Protein AF-A0A1V6HER7-F1 (afdb_monomer_lite)

Sequence (91 aa):
MKQPKAYIEIMTGGGKRITFNQINTCKVVTSLHTLTDTCTITVGRRRRWKDQDVADLTKLIRRGDSLTVKLGYGNAIETVFQGYLNDLKVI

Foldseek 3Di:
DWDKWKKKWWQAPVRDIAIDGAWPDWDWDQDPVVNDIDIDTDGDDDQDDPRDRCNDPPVVHDWFTWMWIWIDTHPDIDTPDTDTHHDDDDD

Structure (mmCIF, N/CA/C/O backbone):
data_AF-A0A1V6HER7-F1
#
_entry.id   AF-A0A1V6HER7-F1
#
loop_
_atom_site.group_PDB
_atom_site.id
_atom_site.type_symbol
_atom_site.label_atom_id
_atom_site.label_alt_id
_atom_site.label_comp_id
_atom_site.label_asym_id
_atom_site.label_entity_id
_atom_site.label_seq_id
_atom_site.pdbx_PDB_ins_code
_atom_site.Cartn_x
_atom_site.Cartn_y
_atom_site.Cartn_z
_atom_site.occupancy
_atom_site.B_iso_or_equiv
_atom_site.auth_seq_id
_atom_site.auth_comp_id
_atom_site.auth_asym_id
_atom_site.auth_atom_id
_atom_site.pdbx_PDB_model_num
ATOM 1 N N . MET A 1 1 ? -17.560 14.201 15.982 1.00 53.56 1 MET A N 1
ATOM 2 C CA . MET A 1 1 ? -17.494 12.859 15.356 1.00 53.56 1 MET A CA 1
ATOM 3 C C . MET A 1 1 ? -16.129 12.727 14.677 1.00 53.56 1 MET A C 1
ATOM 5 O O . MET A 1 1 ? -15.810 13.572 13.850 1.00 53.56 1 MET A O 1
ATOM 9 N N . LYS A 1 2 ? -15.259 11.793 15.094 1.00 57.38 2 LYS A N 1
ATOM 10 C CA . LYS A 1 2 ? -13.899 11.662 14.525 1.00 57.38 2 LYS A CA 1
ATOM 11 C C . LYS A 1 2 ? -13.999 11.015 13.140 1.00 57.38 2 LYS A C 1
ATOM 13 O O . LYS A 1 2 ? -14.542 9.923 13.031 1.00 57.38 2 LYS A O 1
ATOM 18 N N . GLN A 1 3 ? -13.503 11.683 12.099 1.00 68.31 3 GLN A N 1
ATOM 19 C CA . GLN A 1 3 ? -13.489 11.112 10.750 1.00 68.31 3 GLN A CA 1
ATOM 20 C C . GLN A 1 3 ? -12.410 10.017 10.656 1.00 68.31 3 GLN A C 1
ATOM 22 O O . GLN A 1 3 ? -11.303 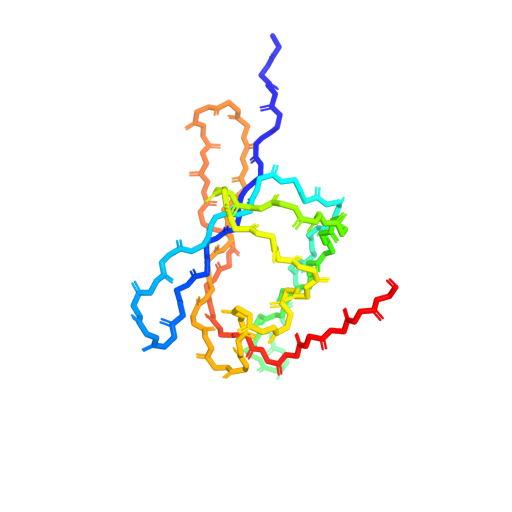10.228 11.176 1.00 68.31 3 GLN A O 1
ATOM 27 N N . PRO A 1 4 ? -12.701 8.863 10.026 1.00 68.06 4 PRO A N 1
ATOM 28 C CA . PRO A 1 4 ? -11.672 7.888 9.697 1.00 68.06 4 PRO A CA 1
ATOM 29 C C . PRO A 1 4 ? -10.658 8.537 8.753 1.00 68.06 4 PRO A C 1
ATOM 31 O O . PRO A 1 4 ? -11.028 9.194 7.779 1.00 68.06 4 PRO A O 1
ATO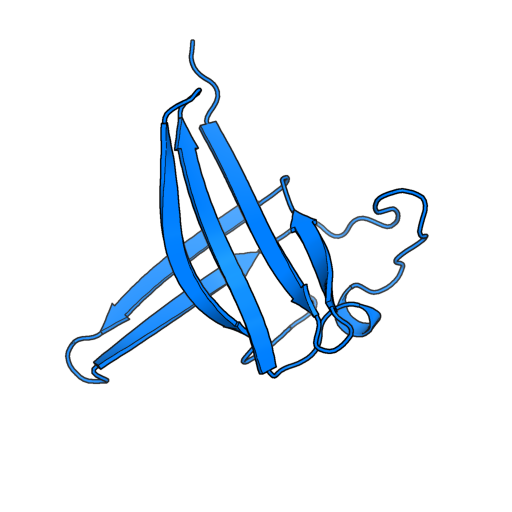M 34 N N . LYS A 1 5 ? -9.373 8.376 9.062 1.00 78.88 5 LYS A N 1
ATOM 35 C CA . LYS A 1 5 ? -8.272 8.825 8.214 1.00 78.88 5 LYS A CA 1
ATOM 36 C C . LYS A 1 5 ? -7.457 7.610 7.818 1.00 78.88 5 LYS A C 1
ATOM 38 O O . LYS A 1 5 ? -6.940 6.887 8.662 1.00 78.88 5 LYS A O 1
ATOM 43 N N . ALA A 1 6 ? -7.331 7.423 6.518 1.00 79.94 6 ALA A N 1
ATOM 44 C CA . ALA A 1 6 ? -6.491 6.400 5.938 1.00 79.94 6 ALA A CA 1
ATOM 45 C C . ALA A 1 6 ? -5.507 7.099 5.010 1.00 79.94 6 ALA A C 1
ATOM 47 O O . ALA A 1 6 ? -5.917 7.909 4.173 1.00 79.94 6 ALA A O 1
ATOM 48 N N . TYR A 1 7 ? -4.220 6.809 5.164 1.00 85.50 7 TYR A N 1
ATOM 49 C CA . TYR A 1 7 ? -3.250 7.214 4.167 1.00 85.50 7 TYR A CA 1
ATOM 50 C C . TYR A 1 7 ? -2.161 6.178 3.943 1.00 85.50 7 TYR A C 1
ATOM 52 O O . TYR A 1 7 ? -1.800 5.397 4.819 1.00 85.50 7 TYR A O 1
ATOM 60 N N . ILE A 1 8 ? -1.642 6.181 2.725 1.00 84.31 8 ILE A N 1
ATOM 61 C CA . ILE A 1 8 ? -0.539 5.324 2.308 1.00 84.31 8 ILE A CA 1
ATOM 62 C C . ILE A 1 8 ? 0.615 6.216 1.953 1.00 84.31 8 ILE A C 1
ATOM 64 O O . ILE A 1 8 ? 0.434 7.230 1.280 1.00 84.31 8 ILE A O 1
ATOM 68 N N . GLU A 1 9 ? 1.793 5.813 2.381 1.00 87.69 9 GLU A N 1
ATOM 69 C CA . GLU A 1 9 ? 3.037 6.479 2.066 1.00 87.69 9 GLU A CA 1
ATOM 70 C C . GLU A 1 9 ? 3.874 5.521 1.237 1.00 87.69 9 GLU A C 1
ATOM 72 O O . GLU A 1 9 ? 4.164 4.409 1.669 1.00 87.69 9 GLU A O 1
ATOM 77 N N . ILE A 1 10 ? 4.225 5.948 0.031 1.00 84.44 10 ILE A N 1
ATOM 78 C CA . ILE A 1 10 ? 5.116 5.213 -0.860 1.00 84.44 10 ILE A CA 1
ATOM 79 C C . ILE A 1 10 ? 6.396 6.022 -0.975 1.00 84.44 10 ILE A C 1
ATOM 81 O O . ILE A 1 10 ? 6.355 7.207 -1.319 1.00 84.44 10 ILE A O 1
ATOM 85 N N . MET A 1 11 ? 7.519 5.385 -0.672 1.00 86.31 11 MET A N 1
ATOM 86 C CA . MET A 1 11 ? 8.844 5.920 -0.936 1.00 86.31 11 MET A CA 1
ATOM 87 C C . MET A 1 11 ? 9.340 5.285 -2.224 1.00 86.31 11 MET A C 1
ATOM 89 O O . MET A 1 11 ? 9.565 4.076 -2.291 1.00 86.31 11 MET A O 1
ATOM 93 N N . THR A 1 12 ? 9.487 6.103 -3.259 1.00 83.44 12 THR A N 1
ATOM 94 C CA . THR A 1 12 ? 10.013 5.616 -4.531 1.00 83.44 12 THR A CA 1
ATOM 95 C C . THR A 1 12 ? 11.516 5.381 -4.428 1.00 83.44 12 THR A C 1
ATOM 97 O O . THR A 1 12 ? 12.196 6.036 -3.633 1.00 83.44 12 THR A O 1
ATOM 100 N N . GLY A 1 13 ? 12.068 4.520 -5.285 1.00 76.50 13 GLY A N 1
ATOM 101 C CA . GLY A 1 13 ? 13.519 4.305 -5.373 1.00 76.50 13 GLY A CA 1
ATOM 102 C C . GLY A 1 13 ? 14.345 5.581 -5.622 1.00 76.50 13 GLY A C 1
ATOM 103 O O . GLY A 1 13 ? 15.529 5.615 -5.309 1.00 76.50 13 GLY A O 1
ATOM 104 N N . GLY A 1 14 ? 13.726 6.659 -6.124 1.00 76.38 14 GLY A N 1
ATOM 105 C CA . GLY A 1 14 ? 14.344 7.985 -6.272 1.00 76.38 14 GLY A CA 1
ATOM 106 C C . GLY A 1 14 ? 14.247 8.888 -5.032 1.00 76.38 14 GLY A C 1
ATOM 107 O O . GLY A 1 14 ? 14.491 10.085 -5.140 1.00 76.38 14 GLY A O 1
ATOM 108 N N . GLY A 1 15 ? 13.814 8.361 -3.882 1.00 79.44 15 GLY A N 1
ATOM 109 C CA . GLY A 1 15 ? 13.669 9.104 -2.624 1.00 79.44 15 GLY A CA 1
ATOM 110 C C . GLY A 1 15 ? 12.429 10.003 -2.544 1.00 79.44 15 GLY A C 1
ATOM 111 O O . GLY A 1 15 ? 12.268 10.751 -1.579 1.00 79.44 15 GLY A O 1
ATOM 112 N N . LYS A 1 16 ? 11.523 9.945 -3.530 1.00 83.44 16 LYS A N 1
ATOM 113 C CA . LYS A 1 16 ? 10.299 10.756 -3.533 1.00 83.44 16 LYS A CA 1
ATOM 114 C C . LYS A 1 16 ? 9.237 10.101 -2.652 1.00 83.44 16 LYS A C 1
ATOM 116 O O . LYS A 1 16 ? 8.885 8.943 -2.856 1.00 83.44 16 LYS A O 1
ATOM 121 N N . ARG A 1 17 ? 8.667 10.873 -1.723 1.00 85.44 17 ARG A N 1
ATOM 122 C CA . ARG A 1 17 ? 7.533 10.446 -0.890 1.00 85.44 17 ARG A CA 1
ATOM 123 C C . ARG A 1 17 ? 6.205 10.819 -1.538 1.00 85.44 17 ARG A C 1
ATOM 125 O O . ARG A 1 17 ? 5.929 11.999 -1.773 1.00 85.44 17 ARG A O 1
ATOM 132 N N . ILE A 1 18 ? 5.365 9.822 -1.781 1.00 83.62 18 ILE A N 1
ATOM 133 C CA . ILE A 1 18 ? 4.009 9.980 -2.310 1.00 83.62 18 ILE A CA 1
ATOM 134 C C . ILE A 1 18 ? 3.021 9.569 -1.221 1.00 83.62 18 ILE A C 1
ATOM 136 O O . ILE A 1 18 ? 3.122 8.474 -0.676 1.00 83.62 18 ILE A O 1
ATOM 140 N N . THR A 1 19 ? 2.065 10.446 -0.907 1.00 84.06 19 THR A N 1
ATOM 141 C CA . THR A 1 19 ? 1.036 10.184 0.107 1.00 84.06 19 THR A CA 1
ATOM 142 C C . THR A 1 19 ? -0.343 10.127 -0.536 1.00 84.06 19 THR A C 1
ATOM 144 O O . THR A 1 19 ? -0.775 11.095 -1.162 1.00 84.06 19 THR A O 1
ATOM 147 N N . PHE A 1 20 ? -1.051 9.020 -0.334 1.00 82.50 20 PHE A N 1
ATOM 148 C CA . PHE A 1 20 ? -2.430 8.812 -0.772 1.00 82.50 20 PHE A CA 1
ATOM 149 C C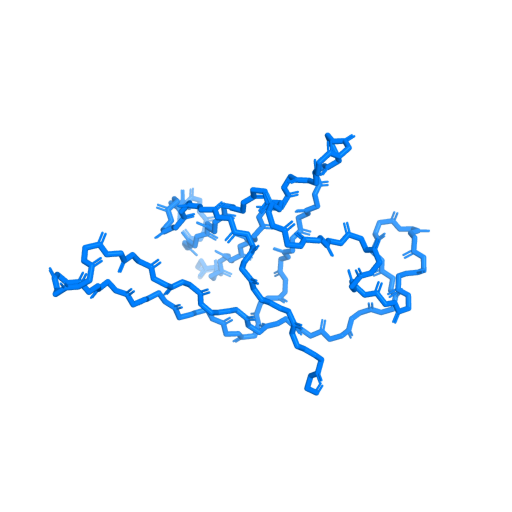 . PHE A 1 20 ? -3.357 8.956 0.420 1.00 82.50 20 PHE A C 1
ATOM 151 O O . PHE A 1 20 ? -3.126 8.289 1.412 1.00 82.50 20 PHE A O 1
ATOM 158 N N . ASN A 1 21 ? -4.405 9.772 0.334 1.00 81.25 21 ASN A N 1
ATOM 159 C CA . ASN A 1 21 ? -5.388 9.957 1.414 1.00 81.25 21 ASN A CA 1
ATOM 160 C C . ASN A 1 21 ? -6.832 9.615 1.004 1.00 81.25 21 ASN A C 1
ATOM 162 O O . ASN A 1 21 ? -7.757 9.777 1.793 1.00 81.25 21 ASN A O 1
ATOM 166 N N . GLN A 1 22 ? -7.032 9.168 -0.237 1.00 79.81 22 GLN A N 1
ATOM 167 C CA . GLN A 1 22 ? -8.320 8.713 -0.758 1.00 79.81 22 GLN A CA 1
ATOM 168 C C . GLN A 1 22 ? -8.215 7.249 -1.143 1.00 79.81 22 GLN A C 1
ATOM 170 O O . GLN A 1 22 ? -7.901 6.894 -2.279 1.00 79.81 22 GLN A O 1
AT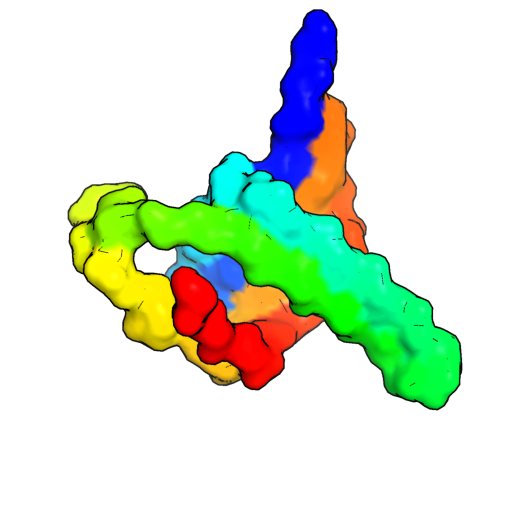OM 175 N N . ILE A 1 23 ? -8.418 6.413 -0.137 1.00 84.31 23 ILE A N 1
ATOM 176 C CA . ILE A 1 23 ? -8.332 4.967 -0.249 1.00 84.31 23 ILE A CA 1
ATOM 177 C C . ILE A 1 23 ? -9.759 4.447 -0.287 1.00 84.31 23 ILE A C 1
ATOM 179 O O . ILE A 1 23 ? -10.540 4.735 0.617 1.00 84.31 23 ILE A O 1
ATOM 183 N N . ASN A 1 24 ? -10.092 3.701 -1.337 1.00 87.25 24 ASN A N 1
ATOM 184 C CA . ASN A 1 24 ? -11.415 3.101 -1.470 1.00 87.25 24 ASN A CA 1
ATOM 185 C C . ASN A 1 24 ? -11.489 1.837 -0.616 1.00 87.25 24 ASN A C 1
ATOM 187 O O . ASN A 1 24 ? -12.449 1.634 0.120 1.00 87.25 24 ASN A O 1
ATOM 191 N N . THR A 1 25 ? -10.459 0.991 -0.706 1.00 89.31 25 THR A N 1
ATOM 192 C CA . THR A 1 25 ? -10.351 -0.238 0.081 1.00 89.31 25 THR A CA 1
ATOM 193 C C . THR A 1 25 ? -8.902 -0.493 0.479 1.00 89.31 25 THR A C 1
ATOM 195 O O . THR A 1 25 ? -7.972 -0.214 -0.280 1.00 89.31 25 THR A O 1
ATOM 198 N N . CYS A 1 26 ? -8.713 -1.038 1.678 1.00 90.19 26 CYS A N 1
ATOM 199 C CA . CYS A 1 26 ? -7.436 -1.535 2.170 1.00 90.19 26 CYS A CA 1
ATOM 200 C C . CYS A 1 26 ? -7.690 -2.867 2.873 1.00 90.19 26 CYS A C 1
ATOM 202 O O . CYS A 1 26 ? -8.475 -2.924 3.818 1.00 90.19 26 CYS A O 1
ATOM 204 N N . LYS A 1 27 ? -7.041 -3.932 2.406 1.00 93.44 27 LYS A N 1
ATOM 205 C CA . LYS A 1 27 ? -7.142 -5.277 2.973 1.00 93.44 27 LYS A CA 1
ATOM 206 C C . LYS A 1 27 ? -5.745 -5.768 3.321 1.00 93.44 27 LYS A C 1
ATOM 208 O O . LYS A 1 27 ? -4.913 -5.899 2.429 1.00 93.44 27 LYS A O 1
ATOM 213 N N . VAL A 1 28 ? -5.505 -6.046 4.597 1.00 93.50 28 VAL A N 1
ATOM 214 C CA . VAL A 1 28 ? -4.278 -6.691 5.081 1.00 93.50 28 VAL A CA 1
ATOM 215 C C . VAL A 1 28 ? -4.631 -8.125 5.456 1.00 93.50 28 VAL A C 1
ATOM 217 O O . VAL A 1 28 ? -5.599 -8.352 6.180 1.00 93.50 28 VAL A O 1
ATOM 220 N N . VAL A 1 29 ? -3.894 -9.088 4.911 1.00 95.06 29 VAL A N 1
ATOM 221 C CA . VAL A 1 29 ? -4.042 -10.514 5.215 1.00 95.06 29 VAL A CA 1
ATOM 222 C C . VAL A 1 29 ? -2.716 -11.023 5.749 1.00 95.06 29 VAL A C 1
ATOM 224 O O . VAL A 1 29 ? -1.726 -11.027 5.020 1.00 95.06 29 VAL A O 1
ATOM 227 N N . THR A 1 30 ? -2.725 -11.477 6.996 1.00 93.94 30 THR A N 1
ATOM 228 C CA . THR A 1 30 ? -1.591 -12.145 7.638 1.00 93.94 30 THR A CA 1
ATOM 229 C C . THR A 1 30 ? -1.743 -13.648 7.489 1.00 93.94 30 THR A C 1
ATOM 231 O O . THR A 1 30 ? -2.783 -14.210 7.834 1.00 93.94 30 THR A O 1
ATOM 234 N N . SER A 1 31 ? -0.711 -14.307 6.968 1.00 93.50 31 SER A N 1
ATOM 235 C CA . SER A 1 31 ? -0.686 -15.758 6.797 1.00 93.50 31 SER A CA 1
ATOM 236 C C . SER A 1 31 ? 0.474 -16.356 7.580 1.00 93.50 31 SER A C 1
ATOM 238 O O . SER A 1 31 ? 1.639 -16.121 7.261 1.00 93.50 31 SER A O 1
ATOM 240 N N . LEU A 1 32 ? 0.150 -17.178 8.583 1.00 94.00 32 LEU A N 1
ATOM 241 C CA . LEU A 1 32 ? 1.141 -17.935 9.356 1.00 94.00 32 LEU A CA 1
ATOM 242 C C . LEU A 1 32 ? 1.750 -19.088 8.550 1.00 94.00 32 LEU A C 1
ATOM 244 O O . LEU A 1 32 ? 2.865 -19.505 8.829 1.00 94.00 32 LEU A O 1
ATOM 248 N N . HIS A 1 33 ? 1.044 -19.587 7.532 1.00 92.88 33 HIS A N 1
ATOM 249 C CA . HIS A 1 33 ? 1.556 -20.651 6.670 1.00 92.88 33 HIS A CA 1
ATOM 250 C C . HIS A 1 33 ? 2.681 -20.152 5.757 1.00 92.88 33 HIS A C 1
ATOM 252 O O . HIS A 1 33 ? 3.681 -20.834 5.565 1.00 92.88 33 HIS A O 1
ATOM 258 N N . THR A 1 34 ? 2.530 -18.941 5.215 1.00 92.44 34 THR A N 1
ATOM 259 C CA . THR A 1 34 ? 3.534 -18.310 4.343 1.00 92.44 34 THR A CA 1
ATOM 260 C C . THR A 1 34 ? 4.444 -17.341 5.096 1.00 92.44 34 THR A C 1
ATOM 262 O O . THR A 1 34 ? 5.297 -16.718 4.471 1.00 92.44 34 THR A O 1
ATOM 265 N N . LEU A 1 35 ? 4.235 -17.168 6.408 1.00 93.75 35 LEU A N 1
ATOM 266 C CA . LEU A 1 35 ? 4.951 -16.224 7.278 1.00 93.75 35 LEU A CA 1
ATOM 267 C C . LEU A 1 35 ? 5.063 -14.816 6.672 1.00 93.75 35 LEU A C 1
ATOM 269 O O . LEU A 1 35 ? 6.087 -14.149 6.791 1.00 93.75 35 LEU A O 1
ATOM 273 N N . THR A 1 36 ? 4.022 -14.393 5.956 1.00 91.94 36 THR A N 1
ATOM 274 C CA . THR A 1 36 ? 4.042 -13.171 5.148 1.00 91.94 36 THR A CA 1
ATOM 275 C C . THR A 1 36 ? 2.706 -12.456 5.260 1.00 91.94 36 THR A C 1
ATOM 277 O O . THR A 1 36 ? 1.645 -13.084 5.184 1.00 91.94 36 THR A O 1
ATOM 280 N N . ASP A 1 37 ? 2.775 -11.134 5.367 1.00 93.69 37 ASP A N 1
ATOM 281 C CA . ASP A 1 37 ? 1.625 -10.248 5.261 1.00 93.69 37 ASP A CA 1
ATOM 282 C C . ASP A 1 37 ? 1.446 -9.781 3.817 1.00 93.69 37 ASP A C 1
ATOM 284 O O . ASP A 1 37 ? 2.397 -9.386 3.142 1.00 93.69 37 ASP A O 1
ATOM 288 N N . THR A 1 38 ? 0.207 -9.782 3.336 1.00 94.50 38 THR A N 1
ATOM 289 C CA . THR A 1 38 ? -0.148 -9.220 2.031 1.00 94.50 38 THR A CA 1
ATOM 290 C C . THR A 1 38 ? -1.127 -8.075 2.215 1.00 94.50 38 THR A C 1
ATOM 292 O O . THR A 1 38 ? -2.235 -8.267 2.718 1.00 94.50 38 THR A O 1
ATOM 295 N N . CYS A 1 39 ? -0.742 -6.881 1.762 1.00 94.25 39 CYS A N 1
ATOM 296 C CA . CYS A 1 39 ? -1.626 -5.725 1.710 1.00 94.25 39 CYS A CA 1
ATOM 297 C C . CYS A 1 39 ? -2.099 -5.474 0.275 1.00 94.25 39 CYS A C 1
ATOM 299 O O . CYS A 1 39 ? -1.296 -5.318 -0.640 1.00 94.25 39 CYS A O 1
ATOM 301 N N . THR A 1 40 ? -3.416 -5.430 0.078 1.00 93.94 40 THR A N 1
ATOM 302 C CA . THR A 1 40 ? -4.053 -5.041 -1.184 1.00 93.94 40 THR A CA 1
ATOM 303 C C . THR A 1 40 ? -4.827 -3.752 -0.980 1.00 93.94 40 THR A C 1
ATOM 305 O O . THR A 1 40 ? -5.657 -3.651 -0.074 1.00 93.94 40 THR A O 1
ATOM 308 N N . ILE A 1 41 ? -4.575 -2.771 -1.842 1.00 90.12 41 ILE A N 1
ATOM 309 C CA . ILE A 1 41 ? -5.150 -1.435 -1.733 1.00 90.12 41 ILE A CA 1
ATOM 310 C C . ILE A 1 41 ? -5.762 -1.041 -3.069 1.00 90.12 41 ILE A C 1
ATOM 312 O O . ILE A 1 41 ? -5.105 -1.127 -4.104 1.00 90.12 41 ILE A O 1
ATOM 316 N N . THR A 1 42 ? -6.999 -0.551 -3.030 1.00 89.62 42 THR A N 1
ATOM 317 C CA . THR A 1 42 ? -7.630 0.105 -4.177 1.00 89.62 42 THR A CA 1
ATOM 318 C C . THR A 1 42 ? -7.724 1.600 -3.917 1.00 89.62 42 THR A C 1
ATOM 320 O O . THR A 1 42 ? -8.303 2.039 -2.919 1.00 89.62 42 THR A O 1
ATOM 323 N N . VAL A 1 43 ? -7.180 2.393 -4.835 1.00 84.56 43 VAL A N 1
ATOM 324 C CA . VAL A 1 43 ? -7.272 3.857 -4.822 1.00 84.56 43 VAL A CA 1
ATOM 325 C C . VAL A 1 43 ? -8.023 4.330 -6.060 1.00 84.56 43 VAL A C 1
ATOM 327 O O . VAL A 1 43 ? -7.906 3.737 -7.133 1.00 84.56 43 VAL A O 1
ATOM 330 N N . GLY A 1 44 ? -8.808 5.397 -5.923 1.00 80.06 44 GLY A N 1
ATOM 331 C CA . GLY A 1 44 ? -9.472 6.009 -7.072 1.00 80.06 44 GLY A CA 1
ATOM 332 C C . GLY A 1 44 ? -8.458 6.573 -8.072 1.00 80.06 44 GLY A C 1
ATOM 333 O O . GLY A 1 44 ? -7.443 7.158 -7.679 1.00 80.06 44 GLY A O 1
ATOM 334 N N . ARG A 1 45 ? -8.740 6.445 -9.377 1.00 72.31 45 ARG A N 1
ATOM 335 C CA . ARG A 1 45 ? -7.937 7.106 -10.416 1.00 72.31 45 ARG A CA 1
ATOM 336 C C . ARG A 1 45 ? -8.055 8.622 -10.244 1.00 72.31 45 ARG A C 1
ATOM 338 O O . ARG A 1 45 ? -9.131 9.191 -10.418 1.00 72.31 45 ARG A O 1
ATOM 345 N N . ARG A 1 46 ? -6.948 9.292 -9.930 1.00 65.75 46 ARG A N 1
ATOM 346 C CA . ARG A 1 46 ? -6.861 10.758 -9.922 1.00 65.75 46 ARG A CA 1
ATOM 347 C C . ARG A 1 46 ? -5.909 11.209 -11.011 1.00 65.75 46 ARG A C 1
ATOM 349 O O . ARG A 1 46 ? -4.786 10.728 -11.058 1.00 65.75 46 ARG A O 1
ATOM 356 N N . ARG A 1 47 ? -6.353 12.168 -11.829 1.00 52.00 47 ARG A N 1
ATOM 357 C CA . ARG A 1 47 ? -5.523 12.770 -12.883 1.00 52.00 47 ARG A CA 1
ATOM 358 C C . ARG A 1 47 ? -4.457 13.716 -12.323 1.00 52.00 47 ARG A C 1
ATOM 360 O O . ARG A 1 47 ? -3.386 13.808 -12.891 1.00 52.00 47 ARG A O 1
ATOM 367 N N . ARG A 1 48 ? -4.703 14.360 -11.173 1.00 55.22 48 ARG A N 1
ATOM 368 C CA . ARG A 1 48 ? -3.769 15.324 -10.566 1.00 55.22 48 ARG A CA 1
ATOM 369 C C . ARG A 1 48 ? -3.357 14.936 -9.151 1.00 55.22 48 ARG A C 1
ATOM 371 O O . ARG A 1 48 ? -4.211 14.678 -8.302 1.00 55.22 48 ARG A O 1
ATOM 378 N N . TRP A 1 49 ? -2.051 14.959 -8.899 1.00 64.12 49 TRP A N 1
ATOM 379 C CA . TRP A 1 49 ? -1.442 14.744 -7.586 1.00 64.12 49 TRP A CA 1
ATOM 380 C C . TRP A 1 49 ? -0.374 15.806 -7.323 1.00 64.12 49 TRP A C 1
ATOM 382 O O . TRP A 1 49 ? 0.636 15.820 -8.018 1.00 64.12 49 TRP A O 1
ATOM 392 N N . LYS A 1 50 ? -0.588 16.664 -6.308 1.00 57.75 50 LYS A N 1
ATOM 393 C CA . LYS A 1 50 ? 0.329 17.759 -5.912 1.00 57.75 50 LYS A CA 1
ATOM 394 C C . LYS A 1 50 ? 0.924 18.489 -7.133 1.00 57.75 50 LYS A C 1
ATOM 396 O O . LYS A 1 50 ? 2.136 18.517 -7.309 1.00 57.75 50 LYS A O 1
ATOM 401 N N . ASP A 1 51 ? 0.042 18.962 -8.012 1.00 55.78 51 ASP A N 1
ATOM 402 C CA . ASP A 1 51 ? 0.373 19.738 -9.220 1.00 55.78 51 ASP A CA 1
ATOM 403 C C . ASP A 1 51 ? 1.084 18.984 -10.356 1.00 55.78 51 ASP A C 1
ATOM 405 O O . ASP A 1 51 ? 1.381 19.568 -11.394 1.00 55.78 51 ASP A O 1
ATOM 409 N N . GLN A 1 52 ? 1.274 17.668 -10.227 1.00 55.56 52 GLN A N 1
ATOM 410 C CA . GLN A 1 52 ? 1.644 16.807 -11.349 1.00 55.56 52 GLN A CA 1
ATOM 411 C C . GLN A 1 52 ? 0.396 16.168 -11.955 1.00 55.56 52 GLN A C 1
ATOM 413 O O . GLN A 1 52 ? -0.420 15.566 -11.248 1.00 55.56 52 GLN A O 1
ATOM 418 N N . ASP A 1 53 ? 0.257 16.297 -13.275 1.00 55.03 53 ASP A N 1
ATOM 419 C CA . ASP A 1 53 ? -0.742 15.572 -14.055 1.00 55.03 53 ASP A CA 1
ATOM 420 C C . ASP A 1 53 ? -0.257 14.125 -14.193 1.00 55.03 53 ASP A C 1
ATOM 422 O O . ASP A 1 53 ? 0.499 13.742 -15.087 1.00 55.03 53 ASP A O 1
ATOM 426 N N . VAL A 1 54 ? -0.614 13.316 -13.203 1.00 59.62 54 VAL A N 1
ATOM 427 C CA . VAL A 1 54 ? -0.296 11.897 -13.168 1.00 59.62 54 VAL A CA 1
ATOM 428 C C . VAL A 1 54 ? -1.437 11.188 -13.873 1.00 59.62 54 VAL A C 1
ATOM 430 O O . VAL A 1 54 ? -2.304 10.581 -13.249 1.00 59.62 54 VAL A O 1
ATOM 433 N N . ALA A 1 55 ? -1.443 11.279 -15.202 1.00 56.28 55 ALA A N 1
ATOM 434 C CA . ALA A 1 55 ? -2.366 10.504 -16.026 1.00 56.28 55 ALA A CA 1
ATOM 435 C C . ALA A 1 55 ? -2.246 8.994 -15.737 1.00 56.28 55 ALA A C 1
ATOM 437 O O . ALA A 1 55 ? -3.209 8.251 -15.91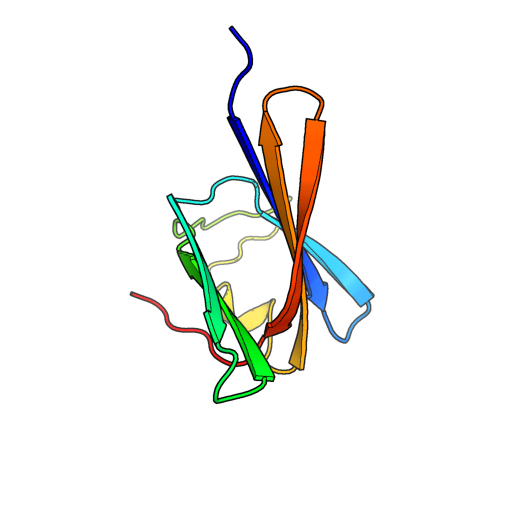5 1.00 56.28 55 ALA A O 1
ATOM 438 N N . ASP A 1 56 ? -1.073 8.560 -15.260 1.00 68.81 56 ASP A N 1
ATOM 439 C CA . ASP A 1 56 ? -0.753 7.169 -14.989 1.00 68.81 56 ASP A CA 1
ATOM 440 C C . ASP A 1 56 ? 0.103 7.007 -13.721 1.00 68.81 56 ASP A C 1
ATOM 442 O O . ASP A 1 56 ? 1.286 7.359 -13.684 1.00 68.81 56 ASP A O 1
ATOM 446 N N . LEU A 1 57 ? -0.511 6.454 -12.673 1.00 71.00 57 LEU A N 1
ATOM 447 C CA . LEU A 1 57 ? 0.144 6.141 -11.401 1.00 71.00 57 LEU A CA 1
ATOM 448 C C . LEU A 1 57 ? 1.296 5.145 -11.568 1.00 71.00 57 LEU A C 1
ATOM 450 O O . LEU A 1 57 ? 2.274 5.241 -10.829 1.00 71.00 57 LEU A O 1
ATOM 454 N N . THR A 1 58 ? 1.231 4.255 -12.562 1.00 75.69 58 THR A N 1
ATOM 455 C CA . THR A 1 58 ? 2.275 3.249 -12.815 1.00 75.69 58 THR A CA 1
ATOM 456 C C . THR A 1 58 ? 3.616 3.868 -13.224 1.00 75.69 58 THR A C 1
ATOM 458 O O . THR A 1 58 ? 4.661 3.236 -13.098 1.00 75.69 58 THR A O 1
ATOM 461 N N . LYS A 1 59 ? 3.621 5.136 -13.656 1.00 77.62 59 LYS A N 1
ATOM 462 C CA . LYS A 1 59 ? 4.856 5.872 -13.967 1.00 77.62 59 LYS A CA 1
ATOM 463 C C . LYS A 1 59 ? 5.549 6.428 -12.726 1.00 77.62 59 LYS A C 1
ATOM 465 O O . LYS A 1 59 ? 6.745 6.713 -12.779 1.00 77.62 59 LYS A O 1
ATOM 470 N N . LEU A 1 60 ? 4.809 6.608 -11.631 1.00 78.75 60 LEU A N 1
ATOM 471 C CA . LEU A 1 60 ? 5.324 7.185 -10.390 1.00 78.75 60 LEU A CA 1
ATOM 472 C C . LEU A 1 60 ? 5.781 6.153 -9.372 1.00 78.75 60 LEU A C 1
ATOM 474 O O . LEU A 1 60 ? 6.653 6.471 -8.569 1.00 78.75 60 LEU A O 1
ATOM 478 N N . ILE A 1 61 ? 5.175 4.971 -9.385 1.00 85.06 61 ILE A N 1
ATOM 479 C CA . ILE A 1 61 ? 5.475 3.895 -8.444 1.00 85.06 61 ILE A CA 1
ATOM 480 C C . ILE A 1 61 ? 5.875 2.649 -9.220 1.00 85.06 61 ILE A C 1
ATOM 482 O O . ILE A 1 61 ? 5.312 2.354 -10.274 1.00 85.06 61 ILE A O 1
ATOM 486 N N . ARG A 1 62 ? 6.862 1.923 -8.713 1.00 87.75 62 ARG A N 1
ATOM 487 C CA . ARG A 1 62 ? 7.432 0.741 -9.357 1.00 87.75 62 ARG A CA 1
ATOM 488 C C . ARG A 1 62 ? 7.521 -0.404 -8.365 1.00 87.75 62 ARG A C 1
ATOM 490 O O . ARG A 1 62 ? 7.563 -0.202 -7.153 1.00 87.75 62 ARG A O 1
ATOM 497 N N . ARG A 1 63 ? 7.558 -1.629 -8.890 1.00 91.69 63 ARG A N 1
ATOM 498 C CA . ARG A 1 63 ? 7.804 -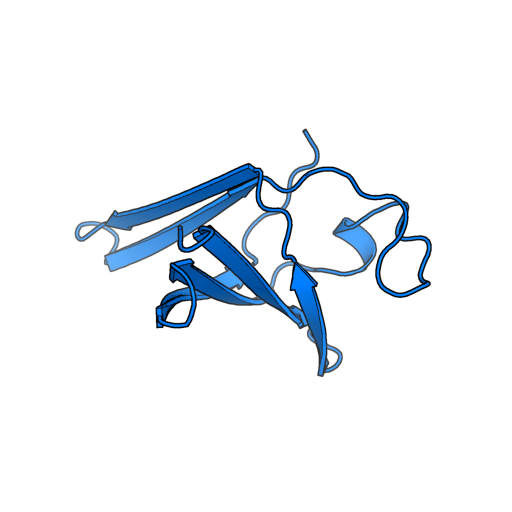2.812 -8.061 1.00 91.69 63 ARG A CA 1
ATOM 499 C C . ARG A 1 63 ? 9.115 -2.638 -7.289 1.00 91.69 63 ARG A C 1
ATOM 501 O O . ARG A 1 63 ? 10.096 -2.165 -7.856 1.00 91.69 63 ARG A O 1
ATOM 508 N N . GLY A 1 64 ? 9.106 -3.007 -6.015 1.00 91.38 64 GLY A N 1
ATOM 509 C CA . GLY A 1 64 ? 10.224 -2.814 -5.092 1.00 91.38 64 GLY A CA 1
ATOM 510 C C . GLY A 1 64 ? 10.239 -1.469 -4.361 1.00 91.38 64 GLY A C 1
ATOM 511 O O . GLY A 1 64 ? 11.023 -1.325 -3.429 1.00 91.38 64 GLY A O 1
ATOM 512 N N . ASP A 1 65 ? 9.373 -0.507 -4.706 1.00 91.12 65 ASP A N 1
ATOM 513 C CA . ASP A 1 65 ? 9.221 0.714 -3.904 1.00 91.12 65 ASP A CA 1
ATOM 514 C C . ASP A 1 65 ? 8.710 0.361 -2.502 1.00 91.12 65 ASP A C 1
ATOM 516 O O . ASP A 1 65 ? 7.810 -0.475 -2.353 1.00 91.12 65 ASP A O 1
ATOM 520 N N . SER A 1 66 ? 9.274 0.986 -1.465 1.00 93.25 66 SER A N 1
ATOM 521 C CA . SER A 1 66 ? 8.839 0.716 -0.096 1.00 93.25 66 SER A CA 1
ATOM 522 C C . SER A 1 66 ? 7.533 1.440 0.205 1.00 93.25 66 SER A C 1
ATOM 524 O O . SER A 1 66 ? 7.277 2.565 -0.235 1.00 93.25 66 SER A O 1
ATOM 526 N N . LEU A 1 67 ? 6.667 0.756 0.941 1.00 91.25 67 LEU A N 1
ATOM 527 C CA . LEU A 1 67 ? 5.299 1.173 1.175 1.00 91.25 67 LEU A CA 1
ATOM 528 C C . LEU A 1 67 ? 4.959 1.014 2.652 1.00 91.25 67 LEU A C 1
ATOM 530 O O . LEU A 1 67 ? 5.253 -0.002 3.280 1.00 91.25 67 LEU A O 1
ATOM 534 N N . THR A 1 68 ? 4.325 2.036 3.210 1.00 93.25 68 THR A N 1
ATOM 535 C CA . THR A 1 68 ? 3.807 2.044 4.576 1.00 93.25 68 THR A CA 1
ATOM 536 C C . THR A 1 68 ? 2.339 2.429 4.538 1.00 93.25 68 THR A C 1
ATOM 538 O O . THR A 1 68 ? 1.970 3.475 4.000 1.00 93.25 68 THR A O 1
ATOM 541 N N . VAL A 1 69 ? 1.489 1.590 5.118 1.00 91.25 69 VAL A N 1
ATOM 542 C CA . VAL A 1 69 ? 0.051 1.841 5.223 1.00 91.25 69 VAL A CA 1
ATOM 543 C C . VAL A 1 69 ? -0.272 2.249 6.643 1.00 91.25 69 VAL A C 1
ATOM 545 O O . VAL A 1 69 ? 0.077 1.548 7.595 1.00 91.25 69 VAL A O 1
ATOM 548 N N . LYS A 1 70 ? -0.964 3.379 6.774 1.00 91.62 70 LYS A N 1
ATOM 549 C CA . LYS A 1 70 ? -1.367 3.939 8.056 1.00 91.62 70 LYS A CA 1
ATOM 550 C C . LYS A 1 70 ? -2.871 4.169 8.084 1.00 91.62 70 LYS A C 1
ATOM 552 O O . LYS A 1 70 ? -3.422 4.874 7.236 1.00 91.62 70 LYS A O 1
ATOM 557 N N . LEU A 1 71 ? -3.536 3.569 9.064 1.00 87.94 71 LEU A N 1
ATOM 558 C CA . LEU A 1 71 ? -4.987 3.641 9.240 1.00 87.94 71 LEU A CA 1
ATOM 559 C C . LEU A 1 71 ? -5.312 4.127 10.652 1.00 87.94 71 LEU A C 1
ATOM 561 O O . LEU A 1 71 ? -4.538 3.913 11.583 1.00 87.94 71 LEU A O 1
ATOM 565 N N . GLY A 1 72 ? -6.454 4.790 10.818 1.00 84.12 72 GLY A N 1
ATOM 566 C CA . GLY A 1 72 ? -6.878 5.234 12.137 1.00 84.12 72 GLY A CA 1
ATOM 567 C C . GLY A 1 72 ? -8.083 6.168 12.157 1.00 84.12 72 GLY A C 1
ATOM 568 O O . GLY A 1 72 ? -8.698 6.469 11.131 1.00 84.12 72 GLY A O 1
ATOM 569 N N . TYR A 1 73 ? -8.407 6.660 13.353 1.00 79.25 73 TYR A N 1
ATOM 570 C CA . TYR A 1 73 ? -9.538 7.556 13.599 1.00 79.25 73 TYR A CA 1
ATOM 571 C C . TYR A 1 73 ? -9.080 8.839 14.297 1.00 79.25 73 TYR A C 1
ATOM 573 O O . TYR A 1 73 ? -8.483 8.817 15.376 1.00 79.25 73 TYR A O 1
ATOM 581 N N . GLY A 1 74 ? -9.421 9.996 13.722 1.00 78.69 74 GLY A N 1
ATOM 582 C CA . GLY A 1 74 ? -9.038 11.294 14.284 1.00 78.69 74 GLY A CA 1
ATOM 583 C C . GLY A 1 74 ? -7.516 11.475 14.361 1.00 78.69 74 GLY A C 1
ATOM 584 O O . GLY A 1 74 ? -6.876 11.646 13.324 1.00 78.69 74 GLY A O 1
ATOM 585 N N . ASN A 1 75 ? -6.967 11.463 15.582 1.00 78.50 75 ASN A N 1
ATOM 586 C CA . ASN A 1 75 ? -5.534 11.654 15.862 1.00 78.50 75 ASN A CA 1
ATOM 587 C C . ASN A 1 75 ? -4.789 10.342 16.159 1.00 78.50 75 ASN A C 1
ATOM 589 O O . ASN A 1 75 ? -3.568 10.357 16.255 1.00 78.50 75 ASN A O 1
ATOM 593 N N . ALA A 1 76 ? -5.503 9.225 16.317 1.00 83.44 76 ALA A N 1
ATOM 594 C CA . ALA A 1 76 ? -4.895 7.918 16.535 1.00 83.44 76 ALA A CA 1
ATOM 595 C C . ALA A 1 76 ? -4.722 7.246 15.174 1.00 83.44 76 ALA A C 1
ATOM 597 O O . ALA A 1 76 ? -5.683 6.696 14.639 1.00 83.44 76 ALA A O 1
ATOM 598 N N . ILE A 1 77 ? -3.534 7.389 14.588 1.00 87.12 77 ILE A N 1
ATOM 599 C CA . ILE A 1 77 ? -3.146 6.753 13.330 1.00 87.12 77 ILE A CA 1
ATOM 600 C C . ILE A 1 77 ? -1.995 5.801 13.619 1.00 87.12 77 ILE A C 1
ATOM 602 O O . ILE A 1 77 ? -0.978 6.217 14.170 1.00 87.12 77 ILE A O 1
ATOM 606 N N . GLU A 1 78 ? -2.139 4.559 13.181 1.00 90.88 78 GLU A N 1
ATOM 607 C CA . GLU A 1 78 ? -1.166 3.499 13.413 1.00 90.88 78 GLU A CA 1
ATOM 608 C C . GLU A 1 78 ? -0.684 2.915 12.088 1.00 90.88 78 GLU A C 1
ATOM 610 O O . GLU A 1 78 ? -1.411 2.892 11.091 1.00 90.88 78 GLU A O 1
ATOM 615 N N . THR A 1 79 ? 0.565 2.451 12.072 1.00 93.38 79 THR A N 1
ATOM 616 C CA . THR A 1 79 ? 1.110 1.694 10.945 1.00 93.38 79 THR A CA 1
ATOM 617 C C . THR A 1 79 ? 0.560 0.276 11.001 1.00 93.38 79 THR A C 1
ATOM 619 O O . THR A 1 79 ? 0.855 -0.459 11.936 1.00 93.38 79 THR A O 1
ATOM 622 N N . VAL A 1 80 ? -0.218 -0.107 9.989 1.00 92.31 80 VAL A N 1
ATOM 623 C CA . VAL A 1 80 ? -0.854 -1.435 9.909 1.00 92.31 80 VAL A CA 1
ATOM 624 C C . VAL A 1 80 ? -0.149 -2.380 8.940 1.00 92.31 80 VAL A C 1
ATOM 626 O O . VAL A 1 80 ? -0.404 -3.577 8.952 1.00 92.31 80 VAL A O 1
ATOM 629 N N . PHE A 1 81 ? 0.704 -1.846 8.064 1.00 94.19 81 PHE A N 1
ATOM 630 C CA . PHE A 1 81 ? 1.501 -2.633 7.130 1.00 94.19 81 PHE A CA 1
ATOM 631 C C . PHE A 1 81 ? 2.746 -1.854 6.714 1.00 94.19 81 PHE A C 1
ATOM 633 O O . PHE A 1 81 ? 2.674 -0.653 6.432 1.00 94.19 81 PHE A O 1
ATOM 640 N N . GLN A 1 82 ? 3.871 -2.555 6.612 1.00 94.62 82 GLN A N 1
ATOM 641 C CA . GLN A 1 82 ? 5.101 -2.043 6.030 1.00 94.62 82 GLN A CA 1
ATOM 642 C C . GLN A 1 82 ? 5.718 -3.132 5.155 1.00 94.62 82 GLN A C 1
ATOM 644 O O . GLN A 1 82 ? 5.861 -4.273 5.582 1.00 94.62 82 GLN A O 1
ATOM 649 N N . GLY A 1 83 ? 6.071 -2.781 3.925 1.00 93.69 83 GLY A N 1
ATOM 650 C CA . GLY A 1 83 ? 6.603 -3.737 2.965 1.00 93.69 83 GLY A CA 1
ATOM 651 C C . GLY A 1 83 ? 7.011 -3.065 1.666 1.00 93.69 83 GLY A C 1
ATOM 652 O O . GLY A 1 83 ? 7.368 -1.887 1.652 1.00 93.69 83 GLY A O 1
ATOM 653 N N . TYR A 1 84 ? 6.936 -3.815 0.572 1.00 94.12 84 TYR A N 1
ATOM 654 C CA . TYR A 1 84 ? 7.352 -3.361 -0.751 1.00 94.12 84 TYR A CA 1
ATOM 655 C C . TYR A 1 84 ? 6.257 -3.616 -1.781 1.00 94.12 84 TYR A C 1
ATOM 657 O O . TYR A 1 84 ? 5.492 -4.579 -1.672 1.00 94.12 84 TYR A O 1
ATOM 665 N N . LEU A 1 85 ? 6.177 -2.756 -2.795 1.00 92.69 85 LEU A N 1
ATOM 666 C CA . LEU A 1 85 ? 5.223 -2.918 -3.883 1.00 92.69 85 LEU A CA 1
ATOM 667 C C . LEU A 1 85 ? 5.590 -4.156 -4.711 1.00 92.69 85 LEU A C 1
ATOM 669 O O . LEU A 1 85 ? 6.617 -4.174 -5.383 1.00 92.69 85 LEU A O 1
ATOM 673 N N . ASN A 1 86 ? 4.741 -5.180 -4.683 1.00 93.75 86 ASN A N 1
ATOM 674 C CA . ASN A 1 86 ? 4.951 -6.401 -5.463 1.00 93.75 86 ASN A CA 1
ATOM 675 C C . ASN A 1 86 ? 4.242 -6.354 -6.824 1.00 93.75 86 ASN A C 1
ATOM 677 O O . ASN A 1 86 ? 4.806 -6.742 -7.842 1.00 93.75 86 ASN A O 1
ATOM 681 N N . ASP A 1 87 ? 3.007 -5.852 -6.863 1.00 92.06 87 ASP A N 1
ATOM 682 C CA . ASP A 1 87 ? 2.209 -5.802 -8.085 1.00 92.06 87 ASP A CA 1
ATOM 683 C C . ASP A 1 87 ? 1.316 -4.561 -8.135 1.00 92.06 87 ASP A C 1
ATOM 685 O O . ASP A 1 87 ? 0.913 -4.028 -7.101 1.00 92.06 87 ASP A O 1
ATOM 689 N N . LEU A 1 88 ? 1.014 -4.102 -9.349 1.00 87.62 88 LEU A N 1
ATOM 690 C CA . LEU A 1 88 ? 0.180 -2.934 -9.607 1.00 87.62 88 LEU A CA 1
ATOM 691 C C . LEU A 1 88 ? -0.694 -3.208 -10.827 1.00 87.62 88 LEU A C 1
ATOM 693 O O . LEU A 1 88 ? -0.186 -3.478 -11.913 1.00 87.62 88 LEU A O 1
ATOM 697 N N . LYS A 1 89 ? -2.012 -3.106 -10.649 1.00 85.62 89 LYS A N 1
ATOM 698 C CA . LYS A 1 89 ? -2.991 -3.319 -11.716 1.00 85.62 89 LYS A CA 1
ATOM 699 C C . LYS A 1 89 ? -3.927 -2.130 -11.806 1.00 85.62 89 LYS A C 1
ATOM 701 O O . LYS A 1 89 ? -4.381 -1.612 -10.788 1.00 85.62 89 LYS A O 1
ATOM 706 N N . VAL A 1 90 ? -4.224 -1.725 -13.034 1.00 80.06 90 VAL A N 1
ATOM 707 C CA . VAL A 1 90 ? -5.236 -0.713 -13.312 1.00 80.06 90 VAL A CA 1
ATOM 708 C C . VAL A 1 90 ? -6.533 -1.450 -13.641 1.00 80.06 90 VAL A C 1
ATOM 710 O O . VAL A 1 90 ? -6.597 -2.159 -14.642 1.00 80.06 90 VAL A O 1
ATOM 713 N N . ILE A 1 91 ? -7.529 -1.308 -12.765 1.00 72.00 91 ILE A N 1
ATOM 714 C CA . ILE A 1 91 ? -8.891 -1.841 -12.930 1.00 72.00 91 ILE A CA 1
ATOM 715 C C . ILE A 1 91 ? -9.787 -0.732 -13.484 1.00 72.00 91 ILE A C 1
ATOM 717 O O . ILE A 1 91 ? -9.516 0.461 -13.178 1.00 72.00 91 ILE A O 1
#

pLDDT: mean 82.43, std 11.96, range [52.0, 95.06]

Radius of gyration: 13.73 Å; chains: 1; bounding box: 32×40×33 Å

Secondary structure (DSSP, 8-state):
-PPEEEEEEEE-TTS-EEEE--EEEEEEEEETTTTEEEEEEEE---SEETTEE-S-GGGT--TT-EEEEEEEETTEEEEEEEEE-------